Protein AF-X1SBJ9-F1 (afdb_monomer)

Radius of gyration: 15.17 Å; Cα contacts (8 Å, |Δi|>4): 23; chains: 1; bounding box: 39×18×43 Å

pLDDT: mean 88.59, std 12.9, range [44.16, 97.44]

Organism: NCBI:txid412755

Foldseek 3Di:
DPPDPVVVVVVLVVLLVVLVVLLVVLVVCVVPDDDDPVRVVVSVVSNVVSVVSNVVSVVVD

Sequence (61 aa):
MNAPKEKYSEIVEQCKQALTVIILSADIIRTRETLSLEGEKCLQEIKTQAWRINRELKQAE

Solvent-accessible surface area (backbone atoms only — not comparable to full-atom values): 3527 Å² total; per-residue (Å²): 139,93,76,64,66,64,62,51,51,52,51,54,51,53,49,46,51,53,34,49,51,52,42,53,49,43,53,49,46,67,73,75,49,90,64,53,76,67,51,49,50,53,45,50,50,52,39,50,52,36,51,52,54,45,51,52,62,68,70,75,112

Secondary structure (DSSP, 8-state):
---SHHHHHHHHHHHHHHHHHHHHHHHHHHHHS---HHHHHHHHHHHHHHHHHHHHHHH--

Mean predicted aligned error: 5.43 Å

Nearest PDB structures (foldseek):
  2f1m-assembly1_B  TM=7.052E-01  e=3.482E+00  Escherichia coli
  4bne-assembly1_B  TM=6.681E-01  e=5.843E+00  Gallus gallus

Structure (mmCIF, N/CA/C/O backbone):
data_AF-X1SBJ9-F1
#
_entry.id   AF-X1SBJ9-F1
#
loop_
_atom_site.group_PDB
_atom_site.id
_atom_site.type_symbol
_atom_site.label_atom_id
_atom_site.label_alt_id
_atom_site.label_comp_id
_atom_site.label_asym_id
_atom_site.label_entity_id
_atom_site.label_seq_id
_atom_site.pdbx_PDB_ins_code
_atom_site.Cartn_x
_atom_site.Cartn_y
_atom_site.Cartn_z
_atom_site.occupancy
_atom_site.B_iso_or_equiv
_atom_site.auth_seq_id
_atom_site.auth_comp_id
_atom_site.auth_asym_id
_atom_site.auth_atom_id
_atom_site.pdbx_PDB_model_num
ATOM 1 N N . MET A 1 1 ? -23.608 12.249 28.818 1.00 44.16 1 MET A N 1
ATOM 2 C CA . MET A 1 1 ? -22.763 12.770 27.721 1.00 44.16 1 MET A CA 1
ATOM 3 C C . MET A 1 1 ? -22.056 11.580 27.068 1.00 44.16 1 MET A C 1
ATOM 5 O O . MET A 1 1 ? -21.072 11.115 27.617 1.00 44.16 1 MET A O 1
ATOM 9 N N . ASN A 1 2 ? -22.591 11.034 25.968 1.00 53.69 2 ASN A N 1
ATOM 10 C CA . ASN A 1 2 ? -22.104 9.806 25.303 1.00 53.69 2 ASN A CA 1
ATOM 11 C C . ASN A 1 2 ? -21.485 10.115 23.923 1.00 53.69 2 ASN A C 1
ATOM 13 O O . ASN A 1 2 ? -21.959 9.609 22.918 1.00 53.69 2 ASN A O 1
ATOM 17 N N . ALA A 1 3 ? -20.462 10.974 23.852 1.00 54.34 3 ALA A N 1
ATOM 18 C CA . ALA A 1 3 ? -19.932 11.465 22.568 1.00 54.34 3 ALA A CA 1
ATOM 19 C C . ALA A 1 3 ? -18.400 11.375 22.295 1.00 54.34 3 ALA A C 1
ATOM 21 O O . ALA A 1 3 ? -17.918 12.187 21.510 1.00 54.34 3 ALA A O 1
ATOM 22 N N . PRO A 1 4 ? -17.598 10.423 22.836 1.00 59.94 4 PRO A N 1
ATOM 23 C CA . PRO A 1 4 ? -16.241 10.196 22.295 1.00 59.94 4 PRO A CA 1
ATOM 24 C C . PRO A 1 4 ? -16.108 8.993 21.344 1.00 59.94 4 PRO A C 1
ATOM 26 O O . PRO A 1 4 ? -15.233 8.998 20.483 1.00 59.94 4 PRO A O 1
ATOM 29 N N . LYS A 1 5 ? -16.939 7.950 21.495 1.00 60.88 5 LYS A N 1
ATOM 30 C CA . LYS A 1 5 ? -16.735 6.665 20.793 1.00 60.88 5 LYS A CA 1
ATOM 31 C C . LYS A 1 5 ? -17.048 6.730 19.295 1.00 60.88 5 LYS A C 1
ATOM 33 O O . LYS A 1 5 ? -16.301 6.173 18.501 1.00 60.88 5 LYS A O 1
ATOM 38 N N . GLU A 1 6 ? -18.105 7.442 18.910 1.00 63.31 6 GLU A N 1
ATOM 39 C CA . GLU A 1 6 ? -18.532 7.547 17.505 1.00 63.31 6 GLU A CA 1
ATOM 40 C C . GLU A 1 6 ? -17.525 8.330 16.655 1.00 63.31 6 GLU A C 1
ATOM 42 O O . GLU A 1 6 ? -17.137 7.875 15.584 1.00 63.31 6 GLU A O 1
ATOM 47 N N . LYS A 1 7 ? -17.005 9.446 17.181 1.00 69.44 7 LYS A N 1
ATOM 48 C CA . LYS A 1 7 ? -15.987 10.255 16.496 1.00 69.44 7 LYS A CA 1
ATOM 49 C C . LYS A 1 7 ? -14.664 9.504 16.316 1.00 69.44 7 LYS A C 1
ATOM 51 O O . LYS A 1 7 ? -14.000 9.663 15.299 1.00 69.44 7 LYS A O 1
ATOM 56 N N . TYR A 1 8 ? -14.271 8.691 17.299 1.00 76.75 8 TYR A N 1
ATOM 57 C CA . TYR A 1 8 ? -13.075 7.853 17.182 1.00 76.75 8 TYR A CA 1
ATOM 58 C C . TYR A 1 8 ? -13.248 6.776 16.101 1.00 76.75 8 TYR A C 1
ATOM 60 O O . TYR A 1 8 ? -12.353 6.591 15.282 1.00 76.75 8 TYR A O 1
ATOM 68 N N . SER A 1 9 ? -14.421 6.135 16.054 1.00 82.50 9 SER A N 1
ATOM 69 C CA . SER A 1 9 ? -14.772 5.149 15.024 1.00 82.50 9 SER A CA 1
ATOM 70 C C . SER A 1 9 ? -14.732 5.744 13.610 1.00 82.50 9 SER A C 1
ATOM 72 O O . SER A 1 9 ? -14.125 5.173 12.707 1.00 82.50 9 SER A O 1
ATOM 74 N N . GLU A 1 10 ? -15.284 6.948 13.427 1.00 88.50 10 GLU A N 1
ATOM 75 C CA . GLU A 1 10 ? -15.267 7.642 12.134 1.00 88.50 10 GLU A CA 1
ATOM 76 C C . GLU A 1 10 ? -13.839 7.949 11.654 1.00 88.50 10 GLU A C 1
ATOM 78 O O . GLU A 1 10 ? -13.507 7.717 10.492 1.00 88.50 10 GLU A O 1
ATOM 83 N N . ILE A 1 11 ? -12.967 8.418 12.553 1.00 88.88 11 ILE A N 1
ATOM 84 C CA . ILE A 1 11 ? -11.561 8.700 12.228 1.00 88.88 11 ILE A CA 1
ATOM 85 C C . ILE A 1 11 ? -10.821 7.415 11.837 1.00 88.88 11 ILE A C 1
ATOM 87 O O . ILE A 1 11 ? -10.051 7.420 10.878 1.00 88.88 11 ILE A O 1
ATOM 91 N N . VAL A 1 12 ? -11.052 6.309 12.552 1.00 89.75 12 VAL A N 1
ATOM 92 C CA . VAL A 1 12 ? -10.450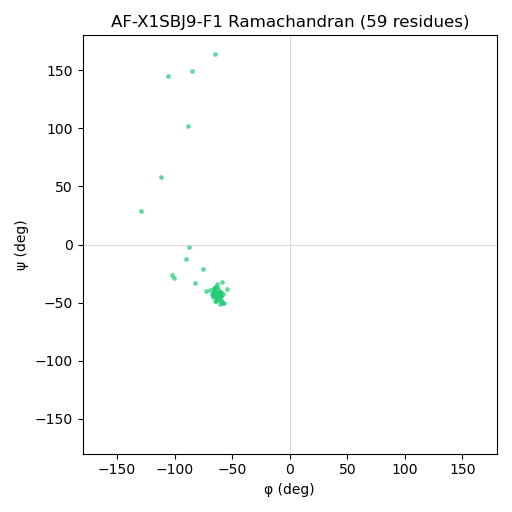 5.008 12.218 1.00 89.75 12 VAL A CA 1
ATOM 93 C C . VAL A 1 12 ? -10.877 4.556 10.822 1.00 89.75 12 VAL A C 1
ATOM 95 O O . VAL A 1 12 ? -10.033 4.114 10.039 1.00 89.75 12 VAL A O 1
ATOM 98 N N . GLU A 1 13 ? -12.150 4.729 10.472 1.00 90.75 13 GLU A N 1
ATOM 99 C CA . GLU A 1 13 ? -12.659 4.359 9.152 1.00 90.75 13 GLU A CA 1
ATOM 100 C C . GLU A 1 13 ? -12.070 5.236 8.036 1.00 90.75 13 GLU A C 1
ATOM 102 O O . GLU A 1 13 ? -11.596 4.720 7.020 1.00 90.75 13 GLU A O 1
ATOM 107 N N . GLN A 1 14 ? -11.979 6.551 8.252 1.00 93.19 14 GLN A N 1
ATOM 108 C CA . GLN A 1 14 ? -11.306 7.465 7.323 1.00 93.19 14 GLN A CA 1
ATOM 109 C C . GLN A 1 14 ? -9.827 7.091 7.123 1.00 93.19 14 GLN A C 1
ATOM 111 O O . GLN A 1 14 ? -9.330 7.076 5.993 1.00 93.19 14 GLN A O 1
ATOM 116 N N . CYS A 1 15 ? -9.122 6.716 8.196 1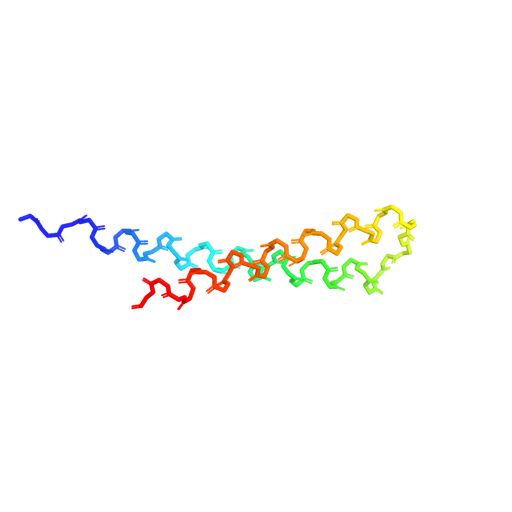.00 93.31 15 CYS A N 1
ATOM 117 C CA . CYS A 1 15 ? -7.739 6.247 8.117 1.00 93.31 15 CYS A CA 1
ATOM 118 C C . CYS A 1 15 ? -7.612 4.966 7.278 1.00 93.31 15 CYS A C 1
ATOM 120 O O . CYS A 1 15 ? -6.733 4.885 6.418 1.00 93.31 15 CYS A O 1
ATOM 122 N N . LYS A 1 16 ? -8.494 3.977 7.465 1.00 92.38 16 LYS A N 1
ATOM 123 C CA . LYS A 1 16 ? -8.501 2.739 6.659 1.00 92.38 16 LYS A CA 1
ATOM 124 C C . LYS A 1 16 ? -8.720 3.020 5.172 1.00 92.38 16 LYS A C 1
ATOM 126 O O . LYS A 1 16 ? -8.054 2.417 4.321 1.00 92.38 16 LYS A O 1
ATOM 131 N N . GLN A 1 17 ? -9.621 3.946 4.849 1.00 94.94 17 GLN A N 1
ATOM 132 C CA . GLN A 1 17 ? -9.878 4.367 3.472 1.00 94.94 17 GLN A CA 1
ATOM 133 C C . GLN A 1 17 ? -8.641 5.029 2.857 1.00 94.94 17 GLN A C 1
ATOM 135 O O . GLN A 1 17 ? -8.197 4.619 1.783 1.00 94.94 17 GLN A O 1
ATOM 140 N N . ALA A 1 18 ? -8.021 5.977 3.565 1.00 95.94 18 ALA A N 1
ATOM 141 C CA . ALA A 1 18 ? -6.802 6.642 3.108 1.00 95.94 18 ALA A CA 1
ATOM 142 C C . ALA A 1 18 ? -5.651 5.646 2.876 1.00 95.94 18 ALA A C 1
ATOM 144 O O . ALA A 1 18 ? -4.992 5.683 1.836 1.00 95.94 18 ALA A O 1
ATOM 145 N N . LEU A 1 19 ? -5.448 4.698 3.797 1.00 96.38 19 LEU A N 1
ATOM 146 C CA . LEU A 1 19 ? -4.429 3.652 3.662 1.00 96.38 19 LEU A CA 1
ATOM 147 C C . LEU A 1 19 ? -4.687 2.752 2.450 1.00 96.38 19 LEU A C 1
ATOM 149 O O . LEU A 1 19 ? -3.751 2.391 1.738 1.00 96.38 19 LEU A O 1
ATOM 153 N N . THR A 1 20 ? -5.952 2.430 2.176 1.00 95.19 20 THR A N 1
ATOM 154 C CA . THR A 1 20 ? -6.340 1.658 0.987 1.00 95.19 20 THR A CA 1
ATOM 155 C C . THR A 1 20 ? -5.994 2.412 -0.298 1.00 95.19 20 THR A C 1
ATOM 157 O O . THR A 1 20 ? -5.414 1.826 -1.212 1.00 95.19 20 THR A O 1
ATOM 160 N N . VAL A 1 21 ? -6.267 3.720 -0.355 1.00 97.38 21 VAL A N 1
ATOM 161 C CA . VAL A 1 21 ? -5.907 4.567 -1.505 1.00 97.38 21 VAL A CA 1
ATOM 162 C C . VAL A 1 21 ? -4.393 4.608 -1.715 1.00 97.38 21 VAL A C 1
ATOM 164 O O . VAL A 1 21 ? -3.941 4.473 -2.852 1.00 97.38 21 VAL A O 1
ATOM 167 N N . ILE A 1 22 ? -3.601 4.735 -0.646 1.00 96.88 22 ILE A N 1
ATOM 168 C CA . ILE A 1 22 ? -2.130 4.736 -0.724 1.00 96.88 22 ILE A CA 1
ATOM 169 C C . ILE A 1 22 ? -1.614 3.414 -1.302 1.00 96.88 22 ILE A C 1
ATOM 171 O O . ILE A 1 22 ? -0.801 3.425 -2.226 1.00 96.88 22 ILE A O 1
ATOM 175 N N . ILE A 1 23 ? -2.114 2.279 -0.805 1.00 95.12 23 ILE A N 1
ATOM 176 C CA . ILE A 1 23 ? -1.715 0.946 -1.278 1.00 95.12 23 ILE A CA 1
ATOM 177 C C . ILE A 1 23 ? -2.027 0.782 -2.772 1.00 95.12 23 ILE A C 1
ATOM 179 O O . ILE A 1 23 ? -1.160 0.358 -3.535 1.00 95.12 23 ILE A O 1
ATOM 183 N N . LEU A 1 24 ? -3.238 1.152 -3.199 1.00 96.25 24 LEU A N 1
ATOM 184 C CA . LEU A 1 24 ? -3.648 1.049 -4.602 1.00 96.25 24 LEU A CA 1
ATOM 185 C C . LEU A 1 24 ? -2.850 1.993 -5.506 1.00 96.25 24 LEU A C 1
ATOM 187 O O . LEU A 1 24 ? -2.439 1.603 -6.596 1.00 96.25 24 LEU A O 1
ATOM 191 N N . SER A 1 25 ? -2.587 3.215 -5.045 1.00 96.44 25 SER A N 1
ATOM 192 C CA . SER A 1 25 ? -1.775 4.189 -5.781 1.00 96.44 25 SER A CA 1
ATOM 193 C C . SER A 1 25 ? -0.348 3.683 -5.969 1.00 96.44 25 SER A C 1
ATOM 195 O O . SER A 1 25 ? 0.197 3.790 -7.066 1.00 96.44 25 SER A O 1
ATOM 197 N N . ALA A 1 26 ? 0.232 3.060 -4.940 1.00 94.75 26 ALA A N 1
ATOM 198 C CA . ALA A 1 26 ? 1.546 2.442 -5.043 1.00 94.75 26 ALA A CA 1
ATOM 199 C C . ALA A 1 26 ? 1.569 1.313 -6.087 1.00 94.75 26 ALA A C 1
ATOM 201 O O . ALA A 1 26 ? 2.487 1.239 -6.901 1.00 94.75 26 ALA A O 1
ATOM 202 N N . ASP A 1 27 ? 0.530 0.477 -6.138 1.00 94.31 27 ASP A N 1
ATOM 203 C CA . ASP A 1 27 ? 0.422 -0.569 -7.160 1.00 94.31 27 ASP A CA 1
ATOM 204 C C . ASP A 1 27 ? 0.264 -0.011 -8.580 1.00 94.31 27 ASP A C 1
ATOM 206 O O . ASP A 1 27 ? 0.857 -0.546 -9.521 1.00 94.31 27 ASP A O 1
ATOM 210 N N . ILE A 1 28 ? -0.478 1.088 -8.743 1.00 96.31 28 ILE A N 1
ATOM 211 C CA . ILE A 1 28 ? -0.617 1.774 -10.032 1.00 96.31 28 ILE A CA 1
ATOM 212 C C . ILE A 1 28 ? 0.730 2.343 -10.485 1.00 9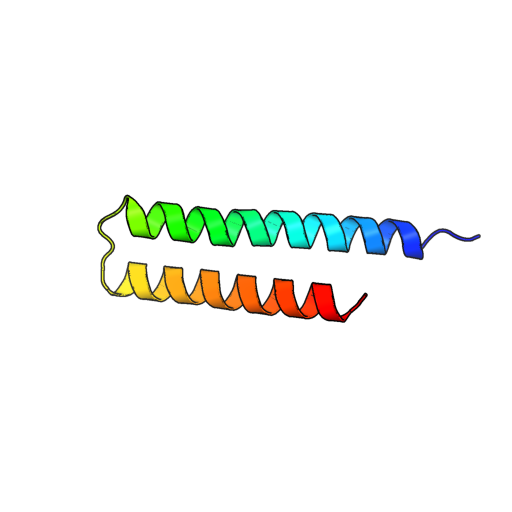6.31 28 ILE A C 1
ATOM 214 O O . ILE A 1 28 ? 1.116 2.102 -11.627 1.00 96.31 28 ILE A O 1
ATOM 218 N N . ILE A 1 29 ? 1.450 3.053 -9.608 1.00 95.00 29 ILE A N 1
ATOM 219 C CA . ILE A 1 29 ? 2.762 3.641 -9.924 1.00 95.00 29 ILE A CA 1
ATOM 220 C C . ILE A 1 29 ? 3.733 2.541 -10.351 1.00 95.00 29 ILE A C 1
ATOM 222 O O . ILE A 1 29 ? 4.309 2.631 -11.430 1.00 95.00 29 ILE A O 1
ATOM 226 N N . ARG A 1 30 ? 3.834 1.453 -9.578 1.00 93.19 30 ARG A N 1
ATOM 227 C CA . ARG A 1 30 ? 4.703 0.312 -9.906 1.00 93.19 30 ARG A CA 1
ATOM 228 C C . ARG A 1 30 ? 4.373 -0.327 -11.259 1.00 93.19 30 ARG A C 1
ATOM 230 O O . ARG A 1 30 ? 5.250 -0.869 -11.918 1.00 93.19 30 ARG A O 1
ATOM 237 N N . THR A 1 31 ? 3.101 -0.307 -11.655 1.00 94.56 31 THR A N 1
ATOM 238 C CA . THR A 1 31 ? 2.643 -0.912 -12.915 1.00 94.56 31 THR A CA 1
ATOM 239 C C . THR A 1 31 ? 2.860 0.006 -14.119 1.00 94.56 31 THR A C 1
ATOM 241 O O . THR A 1 31 ? 3.057 -0.484 -15.228 1.00 94.56 31 THR A O 1
ATOM 244 N N . ARG A 1 32 ? 2.762 1.327 -13.932 1.00 94.75 32 ARG A N 1
ATOM 245 C CA . ARG A 1 32 ? 2.739 2.304 -15.035 1.00 94.75 32 ARG A CA 1
ATOM 246 C C . ARG A 1 32 ? 4.060 3.023 -15.256 1.00 94.75 32 ARG A C 1
ATOM 248 O O . ARG A 1 32 ? 4.312 3.459 -16.374 1.00 94.75 32 ARG A O 1
ATOM 255 N N . GLU A 1 33 ? 4.878 3.142 -14.221 1.00 92.62 33 GLU A N 1
ATOM 256 C CA . GLU A 1 33 ? 6.129 3.888 -14.263 1.00 92.62 33 GLU A CA 1
ATOM 257 C C . GLU A 1 33 ? 7.327 2.942 -14.312 1.00 92.62 33 GLU A C 1
ATOM 259 O O . GLU A 1 33 ? 7.344 1.885 -13.681 1.00 92.62 33 GLU A O 1
ATOM 264 N N . THR A 1 34 ? 8.376 3.349 -15.027 1.00 94.31 34 THR A N 1
ATOM 265 C CA . T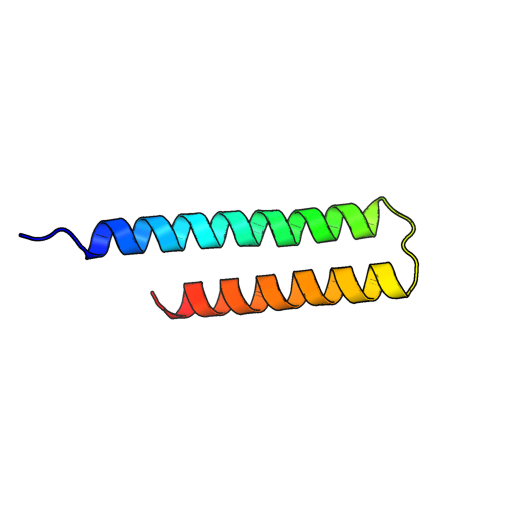HR A 1 34 ? 9.692 2.717 -14.880 1.00 94.31 34 THR A CA 1
ATOM 266 C C . THR A 1 34 ? 10.438 3.437 -13.769 1.00 94.31 34 TH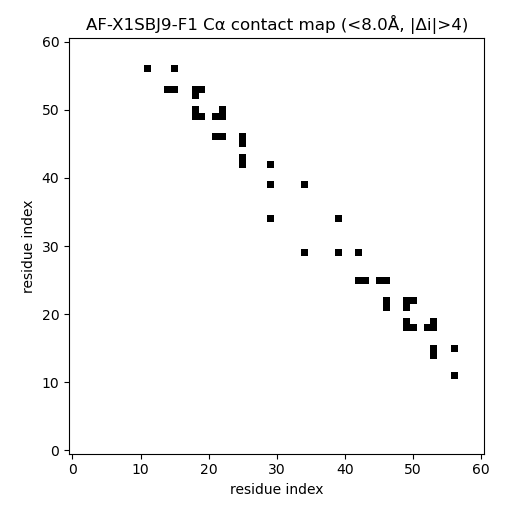R A C 1
ATOM 268 O O . THR A 1 34 ? 10.947 4.541 -13.956 1.00 94.31 34 THR A O 1
ATOM 271 N N . LEU A 1 35 ? 10.477 2.819 -12.594 1.00 93.56 35 LEU A N 1
ATOM 272 C CA . LEU A 1 35 ? 11.147 3.383 -11.431 1.00 93.56 35 LEU A CA 1
ATOM 273 C C . LEU A 1 35 ? 12.641 3.054 -11.450 1.00 93.56 35 LEU A C 1
ATOM 275 O O . LEU A 1 35 ? 13.070 1.996 -11.913 1.00 93.56 35 LEU A O 1
ATOM 279 N N . SER A 1 36 ? 13.447 3.955 -10.890 1.00 97.06 36 SER A N 1
ATOM 280 C CA . SER A 1 36 ? 14.804 3.599 -10.482 1.00 97.06 36 SER A CA 1
ATOM 281 C C . SER A 1 36 ? 14.753 2.558 -9.357 1.00 97.06 36 SER A C 1
ATOM 283 O O . SER A 1 36 ? 13.733 2.404 -8.683 1.00 97.06 36 SER A O 1
ATOM 285 N N . LEU A 1 37 ? 15.874 1.880 -9.094 1.00 96.25 37 LEU A N 1
ATOM 286 C CA . LEU A 1 37 ? 15.970 0.948 -7.964 1.00 96.25 37 LEU A CA 1
ATOM 287 C C . LEU A 1 37 ? 15.585 1.613 -6.630 1.00 96.25 37 LEU A C 1
ATOM 289 O O . LEU A 1 37 ? 14.933 0.993 -5.794 1.00 96.25 37 LEU A O 1
ATOM 293 N N . GLU A 1 38 ? 15.975 2.874 -6.444 1.00 97.38 38 GLU A N 1
ATOM 294 C CA . GLU A 1 38 ? 15.642 3.646 -5.246 1.00 97.38 38 GLU A CA 1
ATOM 295 C C . GLU A 1 38 ? 14.148 3.991 -5.185 1.00 97.38 38 GLU A C 1
ATOM 297 O O . GLU A 1 38 ? 13.527 3.889 -4.129 1.00 97.38 38 GLU A O 1
ATOM 302 N N . GLY A 1 39 ? 13.547 4.325 -6.332 1.00 96.44 39 GLY A N 1
ATOM 303 C CA . GLY A 1 39 ? 12.109 4.562 -6.439 1.00 96.44 39 GLY A CA 1
ATOM 304 C C . GLY A 1 39 ? 11.288 3.321 -6.090 1.00 96.44 39 GLY A C 1
ATOM 305 O O . GLY A 1 39 ? 10.329 3.424 -5.329 1.00 96.44 39 GLY A O 1
ATOM 306 N N . GLU A 1 40 ? 11.694 2.144 -6.575 1.00 96.31 40 GLU A N 1
ATOM 307 C CA . GLU A 1 40 ? 11.028 0.879 -6.243 1.00 96.31 40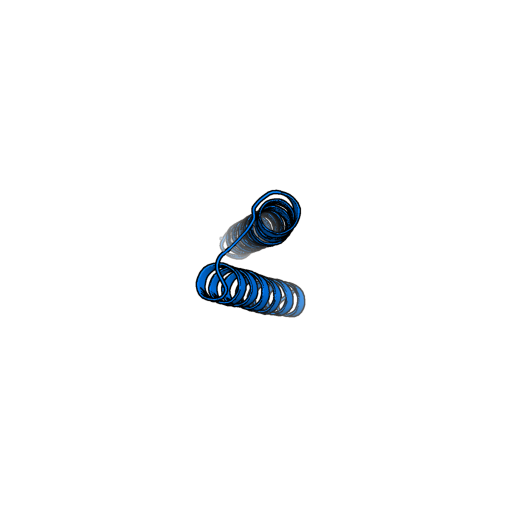 GLU A CA 1
ATOM 308 C C . GLU A 1 40 ? 11.140 0.566 -4.745 1.00 96.31 40 GLU A C 1
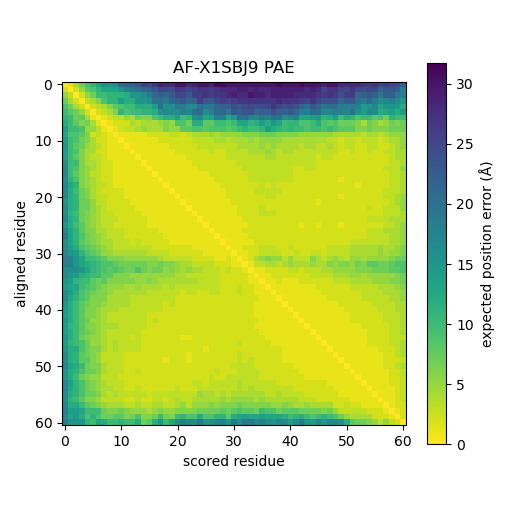ATOM 310 O O . GLU A 1 40 ? 10.140 0.223 -4.115 1.00 96.31 40 GLU A O 1
ATOM 315 N N . LYS A 1 41 ? 12.324 0.740 -4.139 1.00 97.19 41 LYS A N 1
ATOM 316 C CA . LYS A 1 41 ? 12.509 0.544 -2.689 1.00 97.19 41 LYS A CA 1
ATOM 317 C C . LYS A 1 41 ? 11.601 1.457 -1.871 1.00 97.19 41 LYS A C 1
ATOM 319 O O . LYS A 1 41 ? 10.864 0.968 -1.018 1.00 97.19 41 LYS A O 1
ATOM 324 N N . CYS A 1 42 ? 11.603 2.754 -2.176 1.00 96.81 42 CYS A N 1
ATOM 325 C CA . CYS A 1 42 ? 10.764 3.734 -1.492 1.00 96.81 42 CYS A CA 1
ATOM 326 C C . CYS A 1 42 ? 9.271 3.378 -1.610 1.00 96.81 42 CYS A C 1
ATOM 328 O O . CYS A 1 42 ? 8.531 3.395 -0.625 1.00 96.81 42 CYS A O 1
ATOM 330 N N . LEU A 1 43 ? 8.828 2.961 -2.798 1.00 96.44 43 LEU A N 1
ATOM 331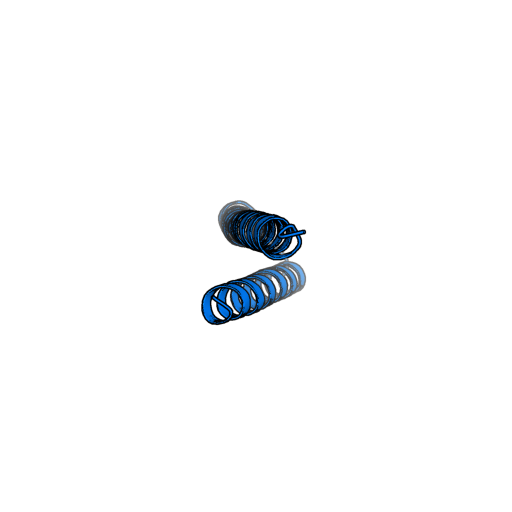 C CA . LEU A 1 43 ? 7.441 2.571 -3.032 1.00 96.44 43 LEU A CA 1
ATOM 332 C C . LEU A 1 43 ? 7.036 1.315 -2.245 1.00 96.44 43 LEU A C 1
ATOM 334 O O . LEU A 1 43 ? 5.942 1.264 -1.673 1.00 96.44 43 LEU A O 1
ATOM 338 N N . GLN A 1 44 ? 7.923 0.318 -2.169 1.00 95.88 44 GLN A N 1
ATOM 339 C CA . GLN A 1 44 ? 7.704 -0.884 -1.361 1.00 95.88 44 GLN A CA 1
ATOM 340 C C . GLN A 1 44 ? 7.667 -0.572 0.138 1.00 95.88 44 GLN A C 1
ATOM 342 O O . GLN A 1 44 ? 6.838 -1.134 0.858 1.00 95.88 44 GLN A O 1
ATOM 347 N N . GLU A 1 45 ? 8.511 0.340 0.621 1.00 97.44 45 GLU A N 1
ATOM 348 C CA . GLU A 1 45 ? 8.496 0.788 2.016 1.00 97.44 45 GLU A CA 1
ATOM 349 C C . GLU A 1 45 ? 7.177 1.482 2.369 1.00 97.44 45 GLU A C 1
ATOM 351 O O . GLU A 1 45 ? 6.540 1.106 3.357 1.00 97.44 45 GLU A O 1
ATOM 356 N N . ILE A 1 46 ? 6.713 2.417 1.530 1.00 96.25 46 ILE A N 1
ATOM 357 C CA . ILE A 1 46 ? 5.418 3.097 1.699 1.00 96.25 46 ILE A CA 1
ATOM 358 C C . ILE A 1 46 ? 4.283 2.072 1.754 1.00 96.25 46 ILE A C 1
ATOM 360 O O . ILE A 1 46 ? 3.467 2.088 2.681 1.00 96.25 46 ILE A O 1
ATOM 364 N N . LYS A 1 47 ? 4.241 1.144 0.791 1.00 94.81 47 LYS A N 1
ATOM 365 C CA . LYS A 1 47 ? 3.203 0.109 0.731 1.00 94.81 47 LYS A CA 1
ATOM 366 C C . LYS A 1 47 ? 3.233 -0.789 1.969 1.00 94.81 47 LYS A C 1
ATOM 368 O O . LYS A 1 47 ? 2.180 -1.084 2.534 1.00 94.81 47 LYS A O 1
ATOM 373 N N . THR A 1 48 ? 4.419 -1.192 2.419 1.00 96.25 48 THR A N 1
ATOM 374 C CA . THR A 1 48 ? 4.598 -2.040 3.607 1.00 96.25 48 THR A CA 1
ATOM 375 C C . THR A 1 48 ? 4.121 -1.337 4.875 1.00 96.25 48 THR A C 1
ATOM 377 O O . THR A 1 48 ? 3.388 -1.926 5.673 1.00 96.25 48 THR A O 1
ATOM 380 N N . GLN A 1 49 ? 4.483 -0.064 5.053 1.00 96.69 49 GLN A N 1
ATOM 381 C CA . GLN A 1 49 ? 4.039 0.733 6.196 1.00 96.69 49 GLN A CA 1
ATOM 382 C C . GLN A 1 49 ? 2.519 0.924 6.191 1.00 96.69 49 GLN A C 1
ATOM 384 O O . GLN A 1 49 ? 1.876 0.702 7.217 1.00 96.69 49 GLN A O 1
ATOM 389 N N . ALA A 1 50 ? 1.931 1.249 5.036 1.00 95.44 50 ALA A N 1
ATOM 390 C CA . ALA A 1 50 ? 0.486 1.412 4.909 1.00 95.44 50 ALA A CA 1
ATOM 391 C C . ALA A 1 50 ? -0.272 0.115 5.243 1.00 95.44 50 ALA A C 1
ATOM 393 O O . ALA A 1 50 ? -1.266 0.139 5.971 1.00 95.44 50 ALA A O 1
ATOM 394 N N . TRP A 1 51 ? 0.230 -1.035 4.781 1.00 94.88 51 TRP A N 1
ATOM 395 C CA . TRP A 1 51 ? -0.319 -2.345 5.137 1.00 94.88 51 TRP A CA 1
ATOM 396 C C . TRP A 1 51 ? -0.251 -2.630 6.635 1.00 94.88 51 TRP A C 1
ATOM 398 O O . TRP A 1 51 ? -1.230 -3.121 7.202 1.00 94.88 51 TRP A O 1
ATOM 408 N N . ARG A 1 52 ? 0.880 -2.318 7.280 1.00 95.81 52 ARG A N 1
ATOM 409 C CA . ARG A 1 52 ? 1.057 -2.523 8.722 1.00 95.81 52 ARG A CA 1
ATOM 410 C C . ARG A 1 52 ? 0.039 -1.713 9.522 1.00 95.81 52 ARG A C 1
ATOM 412 O O . ARG A 1 52 ? -0.681 -2.295 10.326 1.00 95.81 52 ARG A O 1
ATOM 419 N N . ILE A 1 53 ? -0.078 -0.415 9.238 1.00 94.25 53 ILE A N 1
ATOM 420 C CA . ILE A 1 53 ? -1.024 0.468 9.937 1.00 94.25 53 ILE A CA 1
ATOM 421 C C . ILE A 1 53 ? -2.465 -0.004 9.702 1.00 94.25 53 ILE A C 1
ATOM 423 O O . ILE A 1 53 ? -3.245 -0.108 10.643 1.00 94.25 53 ILE A O 1
ATOM 427 N N . ASN A 1 54 ? -2.825 -0.360 8.464 1.00 91.81 54 ASN A N 1
ATOM 428 C CA . ASN A 1 54 ? -4.183 -0.813 8.153 1.00 91.81 54 ASN A CA 1
ATOM 429 C C . ASN A 1 54 ? -4.532 -2.117 8.890 1.00 91.81 54 ASN A C 1
ATOM 431 O O . ASN A 1 54 ? -5.659 -2.309 9.339 1.00 91.81 54 ASN A O 1
ATOM 435 N N . ARG A 1 55 ? -3.556 -3.019 9.042 1.00 92.56 55 ARG A N 1
ATOM 436 C CA . ARG A 1 55 ? -3.724 -4.249 9.818 1.00 92.56 55 ARG A CA 1
ATOM 437 C C . ARG A 1 55 ? -3.921 -3.957 11.306 1.00 92.56 55 ARG A C 1
ATOM 439 O O . ARG A 1 55 ? -4.815 -4.549 11.899 1.00 92.56 55 ARG A O 1
ATOM 446 N N . GLU A 1 56 ? -3.121 -3.066 11.886 1.00 91.38 56 GLU A N 1
ATOM 447 C CA . GLU A 1 56 ? -3.237 -2.668 13.297 1.00 91.38 56 GLU A CA 1
ATOM 448 C C . GLU A 1 56 ? -4.602 -2.027 13.586 1.00 91.38 56 GLU A C 1
ATOM 450 O O . GLU A 1 56 ? -5.264 -2.406 14.548 1.00 91.38 56 GLU A O 1
ATOM 455 N N . LEU A 1 57 ? -5.084 -1.146 12.701 1.00 87.69 57 LEU A N 1
ATOM 456 C CA . LEU A 1 57 ? -6.405 -0.520 12.835 1.00 87.69 57 LEU A CA 1
ATOM 457 C C . LEU A 1 57 ? -7.562 -1.525 12.772 1.00 87.69 57 LEU A C 1
ATOM 459 O O . LEU A 1 57 ? -8.562 -1.336 13.452 1.00 87.69 57 LEU A O 1
ATOM 463 N N . LYS A 1 58 ? -7.438 -2.600 11.986 1.00 82.75 58 LYS A N 1
ATOM 464 C CA . LYS A 1 58 ? -8.449 -3.673 11.920 1.00 82.75 58 LYS A CA 1
ATOM 465 C C . LYS A 1 58 ? -8.438 -4.605 13.133 1.00 82.75 58 LYS A C 1
ATOM 467 O O . LYS A 1 58 ? -9.409 -5.314 13.346 1.00 82.75 58 LYS A O 1
ATOM 472 N N . GLN A 1 59 ? -7.332 -4.666 13.872 1.00 81.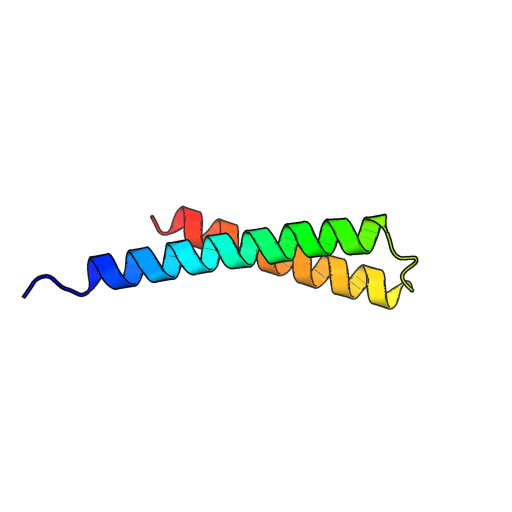50 59 GLN A N 1
ATOM 473 C CA . GLN A 1 59 ? -7.207 -5.489 15.082 1.00 81.50 59 GLN A CA 1
ATOM 474 C C . GLN A 1 59 ? -7.622 -4.739 16.355 1.00 81.50 59 GLN A C 1
ATOM 476 O O . GLN A 1 59 ? -7.753 -5.363 17.403 1.00 81.50 59 GLN A O 1
ATOM 481 N N . ALA A 1 60 ? -7.784 -3.416 16.272 1.00 72.38 60 ALA A N 1
ATOM 482 C CA . ALA A 1 60 ? -8.185 -2.551 17.379 1.00 72.38 60 ALA A CA 1
ATOM 483 C C . ALA A 1 60 ? -9.716 -2.412 17.540 1.00 72.38 60 ALA A C 1
ATOM 485 O O . ALA A 1 60 ? -10.161 -1.719 18.456 1.00 72.38 60 ALA A O 1
ATOM 486 N N . GLU A 1 61 ? -10.495 -3.041 16.654 1.00 62.91 61 GLU A N 1
ATOM 487 C CA . GLU A 1 61 ? -11.966 -3.136 16.683 1.00 62.91 61 GLU A CA 1
ATOM 488 C C . GLU A 1 61 ? -12.440 -4.424 17.356 1.00 62.91 61 GLU A C 1
ATOM 490 O O . GLU A 1 61 ? -13.453 -4.348 18.089 1.00 62.91 61 GLU A O 1
#